Protein AF-A0A8X6M064-F1 (afdb_monomer)

Radius of gyration: 18.18 Å; Cα contacts (8 Å, |Δi|>4): 29; chains: 1; bounding box: 39×57×39 Å

pLDDT: mean 80.24, std 12.24, range [43.41, 96.12]

Sequence (101 aa):
MPSSKRPAAAIINSDVQREHQFDMTSLVIFVADNEPFLTAEPRNVYGQLNVSIAAQQGGFFFLDAPGGTGKTFIISLINHKIILHWQLLHRAILLDDAFST

Structure (mmCIF, N/CA/C/O backbone):
data_AF-A0A8X6M064-F1
#
_entry.id   AF-A0A8X6M064-F1
#
loop_
_atom_site.group_PDB
_atom_site.id
_atom_site.type_symbol
_atom_site.label_atom_id
_atom_site.label_alt_id
_atom_site.label_comp_id
_atom_site.label_asym_id
_atom_site.label_entity_id
_atom_site.label_seq_id
_atom_site.pdbx_PDB_ins_code
_atom_site.Cartn_x
_atom_site.Cartn_y
_atom_site.Cartn_z
_atom_site.occupancy
_atom_site.B_iso_or_equiv
_a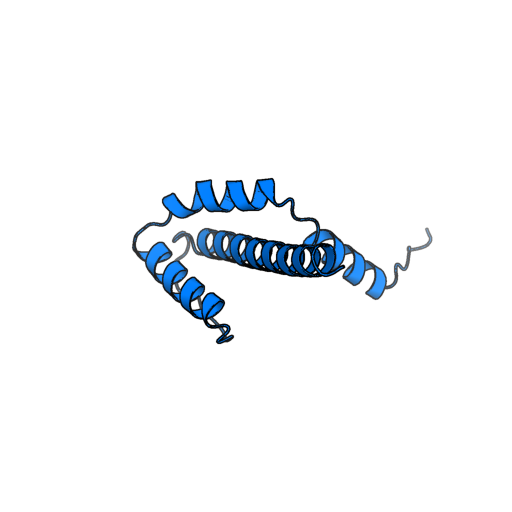tom_site.auth_seq_id
_atom_site.auth_comp_id
_atom_site.auth_asym_id
_atom_site.auth_atom_id
_atom_site.pdbx_PDB_model_num
ATOM 1 N N . MET A 1 1 ? 11.017 37.089 -24.547 1.00 44.44 1 MET A N 1
ATOM 2 C CA . MET A 1 1 ? 11.650 35.816 -24.133 1.00 44.44 1 MET A CA 1
ATOM 3 C C . MET A 1 1 ? 11.032 34.686 -24.942 1.00 44.44 1 MET A C 1
ATOM 5 O O . MET A 1 1 ? 9.812 34.704 -25.075 1.00 44.44 1 MET A O 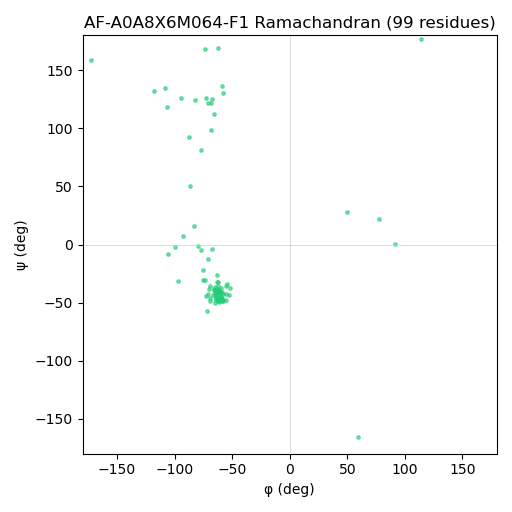1
ATOM 9 N N . PRO A 1 2 ? 11.801 33.748 -25.518 1.00 43.41 2 PRO A N 1
ATOM 10 C CA . PRO A 1 2 ? 11.201 32.609 -26.194 1.00 43.41 2 PRO A CA 1
ATOM 11 C C . PRO A 1 2 ? 10.622 31.658 -25.142 1.00 43.41 2 PRO A C 1
ATOM 13 O O . PRO A 1 2 ? 11.311 31.258 -24.205 1.00 43.41 2 PRO A O 1
ATOM 16 N N . SER A 1 3 ? 9.339 31.329 -25.278 1.00 53.47 3 SER A N 1
ATOM 17 C CA . SER A 1 3 ? 8.695 30.295 -24.470 1.00 53.47 3 SER A CA 1
ATOM 18 C C . SER A 1 3 ? 9.224 28.930 -24.911 1.00 53.47 3 SER A C 1
ATOM 20 O O . SER A 1 3 ? 9.128 28.572 -26.087 1.00 53.47 3 SER A O 1
ATOM 22 N N . SER A 1 4 ? 9.820 28.187 -23.976 1.00 54.16 4 SER A N 1
ATOM 23 C CA . SER A 1 4 ? 10.292 26.823 -24.210 1.00 54.16 4 SER A CA 1
ATOM 24 C C . SER A 1 4 ? 9.087 25.903 -24.408 1.00 54.16 4 SER A C 1
ATOM 26 O O . SER A 1 4 ? 8.444 25.477 -23.447 1.00 54.16 4 SER A O 1
ATOM 28 N N . LYS A 1 5 ? 8.757 25.606 -25.669 1.00 59.00 5 LYS A N 1
ATOM 29 C CA . LYS A 1 5 ? 7.766 24.585 -26.022 1.00 59.00 5 LYS A CA 1
ATOM 30 C C . LYS A 1 5 ? 8.403 23.205 -25.862 1.00 59.00 5 LYS A C 1
ATOM 32 O O . LYS A 1 5 ? 8.864 22.613 -26.834 1.00 59.00 5 LYS A O 1
ATOM 37 N N . ARG A 1 6 ? 8.452 22.699 -24.626 1.00 60.03 6 ARG A N 1
ATOM 38 C CA . ARG A 1 6 ? 8.745 21.280 -24.385 1.00 60.03 6 ARG A CA 1
ATOM 39 C C . ARG A 1 6 ? 7.575 20.442 -24.924 1.00 60.03 6 ARG A C 1
ATOM 41 O O . ARG A 1 6 ? 6.437 20.725 -24.550 1.00 60.03 6 ARG A O 1
ATOM 48 N N . PRO A 1 7 ? 7.809 19.453 -25.807 1.00 67.12 7 PRO A N 1
ATOM 49 C CA . PRO A 1 7 ? 6.743 18.593 -26.313 1.00 67.12 7 PRO A CA 1
ATOM 50 C C . PRO A 1 7 ? 6.050 17.878 -25.149 1.00 67.12 7 PRO A C 1
ATOM 52 O O . PRO A 1 7 ? 6.727 17.283 -24.314 1.00 67.12 7 PRO A O 1
ATOM 55 N N . ALA A 1 8 ? 4.717 17.909 -25.092 1.00 61.75 8 ALA A N 1
ATOM 56 C CA . ALA A 1 8 ? 3.945 17.307 -23.997 1.00 61.75 8 ALA A CA 1
ATOM 57 C C . ALA A 1 8 ? 4.279 15.817 -23.775 1.00 61.75 8 ALA A C 1
ATOM 59 O O . ALA A 1 8 ? 4.360 15.361 -22.640 1.00 61.75 8 ALA A O 1
ATOM 60 N N . ALA A 1 9 ? 4.582 15.081 -24.850 1.00 60.38 9 ALA A N 1
ATOM 61 C CA . ALA A 1 9 ? 5.018 13.685 -24.787 1.00 60.38 9 ALA A CA 1
ATOM 62 C C . ALA A 1 9 ?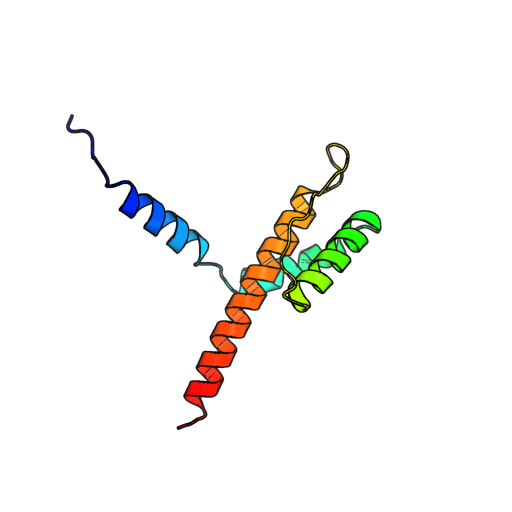 6.341 13.479 -24.019 1.00 60.38 9 ALA A C 1
ATOM 64 O O . ALA A 1 9 ? 6.511 12.461 -23.355 1.00 60.38 9 ALA A O 1
ATOM 65 N N . ALA A 1 10 ? 7.262 14.449 -24.066 1.00 59.94 10 ALA A N 1
ATOM 66 C CA . ALA A 1 10 ? 8.522 14.379 -23.327 1.00 59.94 10 ALA A CA 1
ATOM 67 C C . ALA A 1 10 ? 8.322 14.603 -21.817 1.00 59.94 10 ALA A C 1
ATOM 69 O O . ALA A 1 10 ? 9.051 14.020 -21.022 1.00 59.94 10 ALA A O 1
ATOM 70 N N . ILE A 1 11 ? 7.320 15.404 -21.426 1.00 60.28 11 ILE A N 1
ATOM 71 C CA . ILE A 1 11 ? 6.944 15.629 -20.018 1.00 60.28 11 ILE A CA 1
ATOM 72 C C . ILE A 1 11 ? 6.318 14.356 -19.434 1.00 60.28 11 ILE A C 1
ATOM 74 O O . ILE A 1 11 ? 6.769 13.868 -18.401 1.00 60.28 11 ILE A O 1
ATOM 78 N N . ILE A 1 12 ? 5.362 13.762 -20.159 1.00 61.88 12 ILE A N 1
ATOM 79 C CA . ILE A 1 12 ? 4.685 12.520 -19.753 1.00 61.88 12 ILE A CA 1
ATOM 80 C C . ILE A 1 12 ? 5.700 11.387 -19.556 1.00 61.88 12 ILE A C 1
ATOM 82 O O . ILE A 1 12 ? 5.631 10.661 -18.571 1.00 61.88 12 ILE A O 1
ATOM 86 N N . ASN A 1 13 ? 6.683 11.261 -20.452 1.00 65.19 13 ASN A N 1
ATOM 87 C CA . ASN A 1 13 ? 7.716 10.238 -20.318 1.00 65.19 13 ASN A CA 1
ATOM 88 C C . ASN A 1 13 ? 8.592 10.458 -19.073 1.00 65.19 13 ASN A C 1
ATOM 90 O O . ASN A 1 13 ? 8.875 9.499 -18.362 1.00 65.19 13 ASN A O 1
ATOM 94 N N . SER A 1 14 ? 8.976 11.703 -18.768 1.00 66.19 14 SER A N 1
ATOM 95 C CA . SER A 1 14 ? 9.815 11.993 -17.600 1.00 66.19 14 SER A CA 1
ATOM 96 C C . SER A 1 14 ? 9.106 11.791 -16.260 1.00 66.19 14 SER A C 1
ATOM 98 O O . SER A 1 14 ? 9.742 11.327 -15.316 1.00 66.19 14 SER A O 1
ATOM 100 N N . ASP A 1 15 ? 7.811 12.103 -16.175 1.00 65.94 15 ASP A N 1
ATOM 101 C CA . ASP A 1 15 ? 7.035 11.906 -14.946 1.00 65.94 15 ASP A CA 1
ATOM 102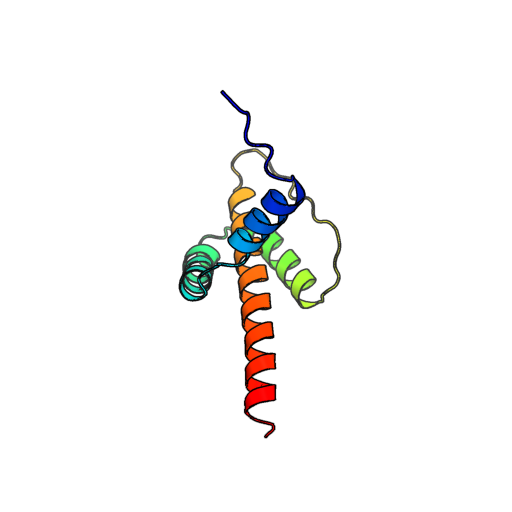 C C . ASP A 1 15 ? 6.807 10.412 -14.687 1.00 65.94 15 ASP A C 1
ATOM 104 O O . ASP A 1 15 ? 7.077 9.936 -13.586 1.00 65.94 15 ASP A O 1
ATOM 108 N N . VAL A 1 16 ? 6.472 9.646 -15.731 1.00 64.81 16 VAL A N 1
ATOM 109 C CA . VAL A 1 16 ? 6.364 8.179 -15.657 1.00 64.81 16 VAL A CA 1
ATOM 110 C C . VAL A 1 16 ? 7.705 7.545 -15.271 1.00 64.81 16 VAL A C 1
ATOM 112 O O . VAL A 1 16 ? 7.765 6.700 -14.387 1.00 64.81 16 VAL A O 1
ATOM 115 N N . GLN A 1 17 ? 8.816 7.979 -15.872 1.00 64.25 17 GLN A N 1
ATOM 116 C CA . GLN A 1 17 ? 10.154 7.479 -15.525 1.00 64.25 17 GLN A CA 1
ATOM 117 C C . GLN A 1 17 ? 10.537 7.794 -14.071 1.00 64.25 17 GLN A C 1
ATOM 119 O O . GLN A 1 17 ? 11.137 6.955 -13.396 1.00 64.25 17 GLN A O 1
ATOM 124 N N . ARG A 1 18 ? 10.171 8.977 -13.561 1.00 67.38 18 ARG A N 1
ATOM 125 C CA . ARG A 1 18 ? 10.377 9.343 -12.152 1.00 67.38 18 ARG A CA 1
ATOM 126 C C . ARG A 1 18 ? 9.536 8.468 -11.219 1.00 67.38 18 ARG A C 1
ATOM 128 O O . ARG A 1 18 ? 10.047 8.046 -10.186 1.00 67.38 18 ARG A O 1
ATOM 135 N N . GLU A 1 19 ? 8.303 8.149 -11.600 1.00 62.31 19 GLU A N 1
ATOM 136 C CA . GLU A 1 19 ? 7.436 7.202 -10.887 1.00 62.31 19 GLU A CA 1
ATOM 137 C C . GLU A 1 19 ? 7.934 5.747 -10.949 1.00 62.31 19 GLU A C 1
ATOM 139 O O . GLU A 1 19 ? 7.352 4.882 -10.315 1.00 62.31 19 GLU A O 1
ATOM 144 N N . HIS A 1 20 ? 9.017 5.425 -11.660 1.00 62.22 20 HIS A N 1
ATOM 145 C CA . HIS A 1 20 ? 9.598 4.076 -11.646 1.00 62.22 20 HIS A CA 1
ATOM 146 C C . HIS A 1 20 ? 10.902 3.970 -10.844 1.00 62.22 20 HIS A C 1
ATOM 148 O O . HIS A 1 20 ? 11.369 2.860 -10.582 1.00 62.22 20 HIS A O 1
ATOM 154 N N . GLN A 1 21 ? 11.475 5.090 -10.390 1.00 68.88 21 GLN A N 1
ATOM 155 C CA . GLN A 1 21 ? 12.700 5.114 -9.579 1.00 68.88 21 GLN A CA 1
ATOM 156 C C . GLN A 1 21 ? 12.414 4.962 -8.080 1.00 68.88 21 GLN A C 1
ATOM 158 O O . GLN A 1 21 ? 12.890 5.740 -7.254 1.00 68.88 21 GLN A O 1
ATOM 163 N N . PHE A 1 22 ? 11.632 3.952 -7.708 1.00 74.94 22 PHE A N 1
ATOM 164 C CA . PHE A 1 22 ? 11.431 3.639 -6.299 1.00 74.94 22 PHE A CA 1
ATOM 165 C C . PHE A 1 22 ? 12.588 2.792 -5.767 1.00 74.94 22 PHE A C 1
ATOM 167 O O . PHE A 1 22 ? 12.884 1.720 -6.300 1.00 74.94 22 PHE A O 1
ATOM 174 N N . ASP A 1 23 ? 13.231 3.269 -4.700 1.00 86.12 23 ASP A N 1
ATOM 175 C CA . ASP A 1 23 ? 14.217 2.488 -3.960 1.00 86.12 23 ASP A CA 1
ATOM 176 C C . ASP A 1 23 ? 13.529 1.330 -3.226 1.00 86.12 23 ASP A C 1
ATOM 178 O O . ASP A 1 23 ? 12.647 1.533 -2.391 1.00 86.12 23 ASP A O 1
ATOM 182 N N . MET A 1 24 ? 13.960 0.106 -3.526 1.00 87.00 24 MET A N 1
ATOM 183 C CA . M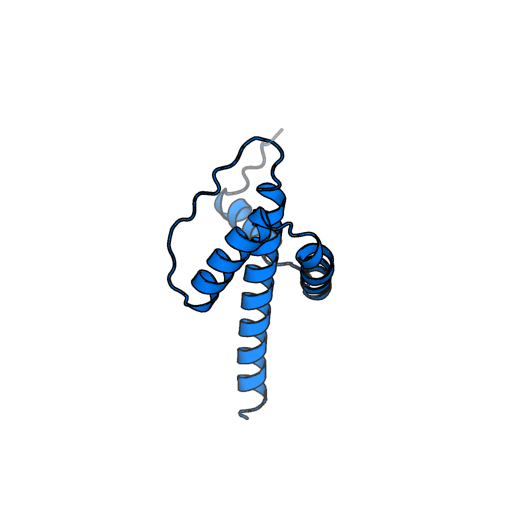ET A 1 24 ? 13.375 -1.113 -2.968 1.00 87.00 24 MET A CA 1
ATOM 184 C C . MET A 1 24 ? 13.525 -1.166 -1.447 1.00 87.00 24 MET A C 1
ATOM 186 O O . MET A 1 24 ? 12.589 -1.552 -0.751 1.00 87.00 24 MET A O 1
ATOM 190 N N . THR A 1 25 ? 14.669 -0.719 -0.922 1.00 90.25 25 THR A N 1
ATOM 191 C CA . THR A 1 25 ? 14.919 -0.710 0.526 1.00 90.25 25 THR A CA 1
ATOM 192 C C . THR A 1 25 ? 13.912 0.196 1.227 1.00 90.25 25 THR A C 1
ATOM 194 O O . THR A 1 25 ? 13.270 -0.214 2.191 1.00 90.25 25 THR A O 1
ATOM 197 N N . SER A 1 26 ? 13.700 1.391 0.681 1.00 90.50 26 SER A N 1
ATOM 198 C CA . SER A 1 26 ? 12.703 2.346 1.161 1.00 90.50 26 SER A CA 1
ATOM 199 C C . SER A 1 26 ? 11.275 1.805 1.058 1.00 90.50 26 SER A C 1
ATOM 201 O O . SER A 1 26 ? 10.499 1.993 1.990 1.00 90.50 26 SER A O 1
ATOM 203 N N . LEU A 1 27 ? 10.922 1.091 -0.019 1.00 90.25 27 LEU A N 1
ATOM 204 C CA . LEU A 1 27 ? 9.609 0.442 -0.147 1.00 90.25 27 LEU A CA 1
ATOM 205 C C . LEU A 1 27 ? 9.394 -0.634 0.926 1.00 90.25 27 LEU A C 1
ATOM 207 O O . LEU A 1 27 ? 8.339 -0.661 1.561 1.00 90.25 27 LEU A O 1
ATOM 211 N N . VAL A 1 28 ? 10.382 -1.511 1.134 1.00 92.62 28 VAL A N 1
ATOM 212 C CA . VAL A 1 28 ? 10.313 -2.583 2.139 1.00 92.62 28 VAL A CA 1
ATOM 213 C C . VAL A 1 28 ? 10.194 -1.9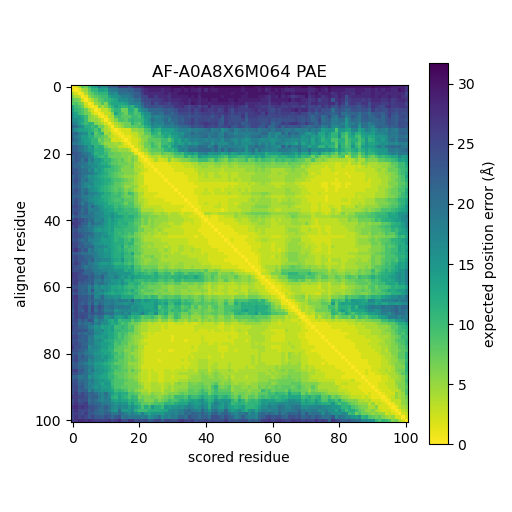97 3.541 1.00 92.62 28 VAL A C 1
ATOM 215 O O . VAL A 1 28 ? 9.301 -2.405 4.281 1.00 92.62 28 VAL A O 1
ATOM 218 N N . ILE A 1 29 ? 11.043 -1.022 3.882 1.00 94.56 29 ILE A N 1
ATOM 219 C CA . ILE A 1 29 ? 11.006 -0.338 5.181 1.00 94.56 29 ILE A CA 1
ATOM 220 C C . ILE A 1 29 ? 9.654 0.344 5.373 1.00 94.56 29 ILE A C 1
ATOM 222 O O . ILE A 1 29 ? 9.005 0.137 6.392 1.00 94.56 29 ILE A O 1
ATOM 226 N N . PHE A 1 30 ? 9.173 1.086 4.372 1.00 94.00 30 PHE A N 1
ATOM 227 C CA . PHE A 1 30 ? 7.890 1.771 4.468 1.00 94.00 30 PHE A CA 1
ATOM 228 C C . PHE A 1 30 ? 6.742 0.796 4.744 1.00 94.00 30 PHE A C 1
ATOM 230 O O . PHE A 1 30 ? 5.948 1.036 5.650 1.00 94.00 30 PHE A O 1
ATOM 237 N N . VAL A 1 31 ? 6.641 -0.307 3.995 1.00 92.81 31 VAL A N 1
ATOM 238 C CA . VAL A 1 31 ? 5.572 -1.293 4.218 1.00 92.81 31 VAL A CA 1
ATOM 239 C C . VAL A 1 31 ? 5.709 -1.936 5.600 1.00 92.81 31 VAL A C 1
ATOM 241 O O . VAL A 1 31 ? 4.718 -1.995 6.325 1.00 92.81 31 VAL A O 1
ATOM 244 N N . ALA A 1 32 ? 6.915 -2.360 5.988 1.00 94.56 32 ALA A N 1
ATOM 245 C CA . ALA A 1 32 ? 7.164 -3.019 7.270 1.00 94.56 32 ALA A CA 1
ATOM 246 C C . ALA A 1 32 ? 6.850 -2.118 8.476 1.00 94.56 32 ALA A C 1
ATOM 248 O O . ALA A 1 32 ? 6.237 -2.581 9.438 1.00 94.56 32 ALA A O 1
ATOM 249 N N . ASP A 1 33 ? 7.210 -0.836 8.402 1.00 96.12 33 ASP A N 1
ATOM 250 C CA . ASP A 1 33 ? 6.988 0.125 9.483 1.00 96.12 33 ASP A CA 1
ATOM 251 C C . ASP A 1 33 ? 5.522 0.559 9.575 1.00 96.12 33 ASP A C 1
ATOM 253 O O . ASP A 1 33 ? 5.034 0.863 10.662 1.00 96.12 33 ASP A O 1
ATOM 257 N N . ASN A 1 34 ? 4.800 0.589 8.449 1.00 93.75 34 ASN A N 1
ATOM 258 C CA . ASN A 1 34 ? 3.449 1.147 8.401 1.00 93.75 34 ASN A CA 1
ATOM 259 C C . ASN A 1 34 ? 2.336 0.095 8.519 1.00 93.75 34 ASN A C 1
ATOM 261 O O . ASN A 1 34 ? 1.291 0.373 9.107 1.00 93.75 34 ASN A O 1
ATOM 265 N N . GLU A 1 35 ? 2.532 -1.133 8.038 1.00 92.69 35 GLU A N 1
ATOM 266 C CA . GLU A 1 35 ? 1.518 -2.195 8.131 1.00 92.69 35 GLU A CA 1
ATOM 267 C C . GLU A 1 35 ? 1.036 -2.480 9.580 1.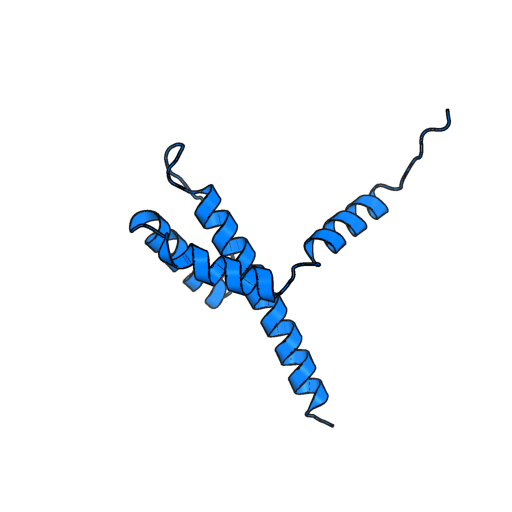00 92.69 35 GLU A C 1
ATOM 269 O O . GLU A 1 35 ? -0.169 -2.691 9.773 1.00 92.69 35 GLU A O 1
ATOM 274 N N . PRO A 1 36 ? 1.884 -2.397 10.630 1.00 94.12 36 PRO A N 1
ATOM 275 C CA . PRO A 1 36 ? 1.447 -2.528 12.022 1.00 94.12 36 PRO A CA 1
ATOM 276 C C . PRO A 1 36 ? 0.474 -1.441 12.506 1.00 94.12 36 PRO A C 1
ATOM 278 O O . PRO A 1 36 ? -0.329 -1.722 13.397 1.00 94.12 36 PRO A O 1
ATOM 281 N N . PHE A 1 37 ? 0.495 -0.234 11.925 1.00 91.81 37 PHE A N 1
ATOM 282 C CA . PHE A 1 37 ? -0.378 0.881 12.329 1.00 91.81 37 PHE A CA 1
ATOM 283 C C . PHE A 1 37 ? -1.804 0.789 11.760 1.00 91.81 37 PHE A C 1
ATOM 285 O O . PHE A 1 37 ? -2.651 1.630 12.071 1.00 91.81 37 PHE A O 1
ATOM 292 N N . LEU A 1 38 ? -2.111 -0.236 10.957 1.00 89.31 38 LEU A N 1
ATOM 293 C CA . LEU A 1 38 ? -3.475 -0.501 10.505 1.00 89.31 38 LEU A CA 1
ATOM 294 C C . LEU A 1 38 ? -4.380 -0.885 11.686 1.00 89.31 38 LEU A C 1
ATOM 296 O O . LEU A 1 38 ? -4.268 -1.976 12.259 1.00 89.31 38 LEU A O 1
ATOM 300 N N . THR A 1 39 ? -5.331 -0.005 11.997 1.00 88.31 39 THR A N 1
ATOM 301 C CA . THR A 1 39 ? -6.428 -0.268 12.938 1.00 88.31 39 THR A CA 1
ATOM 302 C C . THR A 1 39 ? -7.470 -1.209 12.319 1.00 88.31 39 THR A C 1
ATOM 304 O O . THR A 1 39 ? -7.424 -1.495 11.125 1.00 88.31 39 THR A O 1
ATOM 307 N N . ALA A 1 40 ? -8.409 -1.731 13.118 1.00 86.31 40 ALA A N 1
ATOM 308 C CA . ALA A 1 40 ? -9.301 -2.826 12.708 1.00 86.31 40 ALA A CA 1
ATOM 309 C C . ALA A 1 40 ? -10.059 -2.585 11.382 1.00 86.31 40 ALA A C 1
ATOM 311 O O . ALA A 1 40 ? -10.124 -3.484 10.545 1.00 86.31 40 ALA A O 1
ATOM 312 N N . GLU A 1 41 ? -10.593 -1.380 11.169 1.00 83.81 41 GLU A N 1
ATOM 313 C CA . GLU A 1 41 ? -11.341 -1.026 9.955 1.00 83.81 41 GLU A CA 1
ATOM 314 C C . GLU A 1 41 ? -10.420 -0.884 8.717 1.00 83.81 41 GLU A C 1
ATOM 316 O O . GLU A 1 41 ? -10.586 -1.665 7.774 1.00 83.81 41 GLU A O 1
ATOM 321 N N . PRO A 1 42 ? -9.387 -0.012 8.710 1.00 83.94 42 PRO A N 1
ATOM 322 C CA . PRO A 1 42 ? -8.371 0.035 7.655 1.00 83.94 42 PRO A 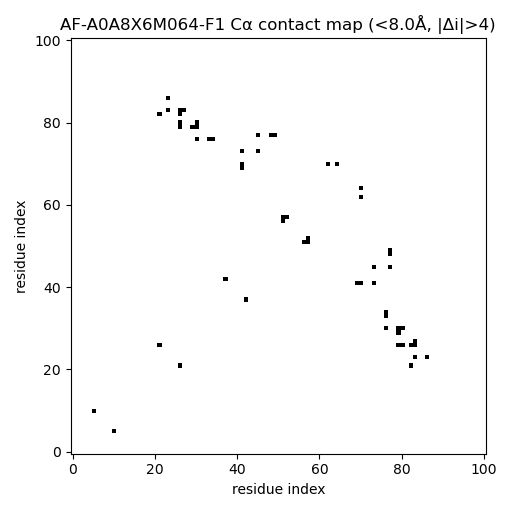CA 1
ATOM 323 C C . PRO A 1 42 ? -7.713 -1.310 7.345 1.00 83.94 42 PRO A C 1
ATOM 325 O O . PRO A 1 42 ? -7.444 -1.608 6.183 1.00 83.94 42 PRO A O 1
ATOM 328 N N . ARG A 1 43 ? -7.472 -2.143 8.365 1.00 89.06 43 ARG A N 1
ATOM 329 C CA . ARG A 1 43 ? -6.872 -3.474 8.211 1.00 89.06 43 ARG A CA 1
ATOM 330 C C . ARG A 1 43 ? -7.767 -4.421 7.422 1.00 89.06 43 ARG A C 1
ATOM 332 O O . ARG A 1 43 ? -7.259 -5.184 6.606 1.00 89.06 43 ARG A O 1
ATOM 339 N N . ASN A 1 44 ? -9.080 -4.361 7.643 1.00 87.31 44 ASN A N 1
ATOM 340 C CA . ASN A 1 44 ? -10.044 -5.165 6.897 1.00 87.31 44 ASN A CA 1
ATOM 341 C C . ASN A 1 44 ? -10.060 -4.756 5.414 1.00 87.31 44 ASN A C 1
ATOM 343 O O . ASN A 1 44 ? -9.861 -5.600 4.540 1.00 87.31 44 ASN A O 1
ATOM 347 N N . VAL A 1 45 ? -10.184 -3.453 5.137 1.00 87.75 45 VAL A N 1
ATOM 348 C CA . VAL A 1 45 ? -10.162 -2.908 3.766 1.00 87.75 45 VAL A CA 1
ATOM 349 C C . VAL A 1 45 ? -8.862 -3.281 3.049 1.00 87.75 45 VAL A C 1
ATOM 351 O O . VAL A 1 45 ? -8.881 -3.799 1.933 1.00 87.75 45 VAL A O 1
ATOM 354 N N . TYR A 1 46 ? -7.727 -3.084 3.717 1.00 89.25 46 TYR A N 1
ATOM 355 C CA . TYR A 1 46 ? -6.414 -3.440 3.195 1.00 89.25 46 TYR A CA 1
ATOM 356 C C . TYR A 1 46 ? -6.267 -4.945 2.910 1.00 89.25 46 TYR A C 1
ATOM 358 O O . TYR A 1 46 ? -5.715 -5.330 1.880 1.00 89.25 46 TYR A O 1
ATOM 366 N N . GLY A 1 47 ? -6.791 -5.804 3.789 1.00 88.69 47 GLY A N 1
ATOM 367 C CA . GLY A 1 47 ? -6.784 -7.255 3.603 1.00 88.69 47 GLY A CA 1
ATOM 368 C C . GLY A 1 47 ? -7.557 -7.697 2.358 1.00 88.69 47 GLY A C 1
ATOM 369 O O . GLY A 1 47 ? -7.033 -8.476 1.564 1.00 88.69 47 GLY A O 1
ATOM 370 N N . GLN A 1 48 ? -8.762 -7.159 2.145 1.00 87.38 48 GLN A N 1
ATOM 371 C CA . GLN A 1 48 ? -9.571 -7.458 0.955 1.00 87.38 48 GLN A CA 1
ATOM 372 C C . GLN A 1 48 ? -8.860 -7.041 -0.340 1.00 87.38 48 GLN A C 1
ATOM 374 O O . GLN A 1 48 ? -8.844 -7.794 -1.315 1.00 87.38 48 GLN A O 1
ATOM 379 N N . LEU A 1 49 ? -8.212 -5.874 -0.325 1.00 87.94 49 LEU A N 1
ATOM 380 C CA . LEU A 1 49 ? -7.436 -5.372 -1.458 1.00 87.94 49 LEU A CA 1
ATOM 381 C C . LEU A 1 49 ? -6.240 -6.279 -1.761 1.00 87.94 49 LEU A C 1
ATOM 383 O O . LEU A 1 49 ? -6.041 -6.654 -2.914 1.00 87.94 49 LEU A O 1
ATOM 387 N N . ASN A 1 50 ? -5.498 -6.715 -0.739 1.00 87.38 50 ASN A N 1
ATOM 388 C CA . ASN A 1 50 ? -4.387 -7.652 -0.925 1.00 87.38 50 ASN A CA 1
ATOM 389 C C . ASN A 1 50 ? -4.837 -8.989 -1.522 1.00 87.38 50 ASN A C 1
ATOM 391 O O . ASN A 1 50 ? -4.148 -9.516 -2.394 1.00 87.38 50 ASN A O 1
ATOM 395 N N . VAL A 1 51 ? -5.983 -9.528 -1.091 1.00 88.56 51 VAL A N 1
ATOM 396 C CA . VAL A 1 51 ? -6.539 -10.761 -1.673 1.00 88.56 51 VAL A CA 1
ATOM 397 C C . VAL A 1 51 ? -6.867 -10.555 -3.152 1.00 88.56 51 VAL A C 1
ATOM 399 O O . VAL A 1 51 ? -6.476 -11.377 -3.977 1.00 88.56 51 VAL A O 1
ATOM 402 N N . SER A 1 52 ? -7.513 -9.442 -3.509 1.00 86.88 52 SER A N 1
ATOM 403 C CA . SER A 1 52 ? -7.844 -9.152 -4.908 1.00 86.88 52 SER A CA 1
ATOM 404 C C . SER A 1 52 ? -6.610 -8.924 -5.786 1.00 86.88 52 SER A C 1
ATOM 406 O O . SER A 1 52 ? -6.607 -9.346 -6.943 1.00 86.88 52 SER A O 1
ATOM 408 N N . ILE A 1 53 ? -5.577 -8.258 -5.255 1.00 83.44 53 ILE A N 1
ATOM 409 C CA . ILE A 1 53 ? -4.296 -8.043 -5.944 1.00 83.44 53 ILE A CA 1
ATOM 410 C C . ILE A 1 53 ? -3.609 -9.390 -6.180 1.00 83.44 53 ILE A C 1
ATOM 412 O O . ILE A 1 53 ? -3.206 -9.679 -7.305 1.00 83.44 53 ILE A O 1
ATOM 416 N N . ALA A 1 54 ? -3.529 -10.237 -5.149 1.00 84.06 54 ALA A N 1
ATOM 417 C CA . ALA A 1 54 ? -2.928 -11.565 -5.248 1.00 84.06 54 ALA A CA 1
ATOM 418 C C . ALA A 1 54 ? -3.682 -12.477 -6.231 1.00 84.06 54 ALA A C 1
ATOM 420 O O . ALA A 1 54 ? -3.059 -13.250 -6.953 1.00 84.06 54 ALA A O 1
ATOM 421 N N . ALA A 1 55 ? -5.009 -12.355 -6.297 1.00 87.62 55 ALA A N 1
ATOM 422 C CA . ALA A 1 55 ? -5.847 -13.084 -7.246 1.00 87.62 55 ALA A CA 1
ATOM 423 C C . ALA A 1 55 ? -5.810 -12.512 -8.677 1.00 87.62 55 ALA A C 1
ATOM 425 O O . ALA A 1 55 ? -6.454 -13.077 -9.558 1.00 87.62 55 ALA A O 1
ATOM 426 N N . GLN A 1 56 ? -5.118 -11.386 -8.909 1.00 82.25 56 GLN A N 1
ATOM 427 C CA . GLN A 1 56 ? -5.090 -10.654 -10.185 1.00 82.25 56 GLN A CA 1
ATOM 428 C C . GLN A 1 56 ? -6.489 -10.376 -10.763 1.00 82.25 56 GLN A C 1
ATOM 430 O O . GLN A 1 56 ? -6.670 -10.248 -11.972 1.00 82.25 56 GLN A O 1
ATOM 435 N N . GLN A 1 57 ? -7.496 -10.263 -9.894 1.00 82.44 57 GLN A N 1
ATOM 436 C CA . GLN A 1 57 ? -8.899 -10.167 -10.304 1.00 82.44 57 GLN A CA 1
ATOM 437 C C . GLN A 1 57 ? -9.249 -8.823 -10.959 1.00 82.44 57 GLN A C 1
ATOM 439 O O . GLN A 1 57 ? -10.298 -8.703 -11.590 1.00 82.44 57 GLN A O 1
ATOM 444 N N . GLY A 1 58 ? -8.363 -7.826 -10.849 1.00 74.75 58 GLY A N 1
ATOM 445 C CA . GLY A 1 58 ? -8.625 -6.463 -11.305 1.00 74.75 58 GLY A CA 1
ATOM 446 C C . GLY A 1 58 ? -9.837 -5.842 -10.599 1.00 74.75 58 GLY A C 1
ATOM 447 O O . GLY A 1 58 ? -10.305 -6.343 -9.580 1.00 74.75 58 GLY A O 1
ATOM 448 N N . GLY A 1 59 ? -10.350 -4.735 -11.142 1.00 82.00 59 GLY A N 1
ATOM 449 C CA . GLY A 1 59 ? -11.577 -4.088 -10.665 1.00 82.00 59 GLY A CA 1
ATOM 450 C C . GLY A 1 59 ? -11.376 -2.699 -10.061 1.00 82.00 59 GLY A C 1
ATOM 451 O O . GLY A 1 59 ? -10.262 -2.188 -9.958 1.00 82.00 59 GLY A O 1
ATOM 452 N N . PHE A 1 60 ? -12.495 -2.075 -9.689 1.00 82.94 60 PHE A N 1
ATOM 453 C CA . PHE A 1 60 ? -12.529 -0.758 -9.058 1.00 82.94 60 PHE A CA 1
ATOM 454 C C . PHE A 1 60 ? -12.917 -0.887 -7.589 1.00 82.94 60 PHE A C 1
ATOM 456 O O . PHE A 1 60 ? -13.891 -1.560 -7.255 1.00 82.94 60 PHE A O 1
ATOM 463 N N . PHE A 1 61 ? -12.182 -0.188 -6.728 1.00 82.00 61 PHE A N 1
ATOM 464 C CA . PHE A 1 61 ? -12.444 -0.132 -5.295 1.00 82.00 61 PHE A CA 1
ATOM 465 C C . PHE A 1 61 ? -12.752 1.300 -4.884 1.00 82.00 61 PHE A C 1
ATOM 467 O O . PHE A 1 61 ? -12.018 2.228 -5.225 1.00 82.00 61 PHE A O 1
ATOM 474 N N . PHE A 1 62 ? -13.825 1.474 -4.118 1.00 83.56 62 PHE A N 1
ATOM 475 C CA . PHE A 1 62 ? -14.204 2.761 -3.549 1.00 83.56 62 PHE A CA 1
ATOM 476 C C . PHE A 1 62 ? -13.902 2.743 -2.053 1.00 83.56 62 PHE A C 1
ATOM 478 O O . PHE A 1 62 ? -14.462 1.936 -1.315 1.00 83.56 62 PHE A O 1
ATOM 485 N N . LEU A 1 63 ? -13.015 3.630 -1.598 1.00 84.38 63 LEU A N 1
ATOM 486 C CA . LEU A 1 63 ? -12.799 3.855 -0.169 1.00 84.38 63 LEU A CA 1
ATOM 487 C C . LEU A 1 63 ? -13.778 4.917 0.341 1.00 84.38 63 LEU A C 1
ATOM 489 O O . LEU A 1 63 ? -13.484 6.119 0.315 1.00 84.38 63 LEU A O 1
ATOM 493 N N . ASP A 1 64 ? -14.933 4.478 0.836 1.00 81.56 64 ASP A N 1
ATOM 494 C CA . ASP A 1 64 ? -15.885 5.358 1.509 1.00 81.56 64 ASP A CA 1
ATOM 495 C C . ASP A 1 64 ? -15.685 5.343 3.030 1.00 81.56 64 ASP A C 1
ATOM 497 O O . ASP A 1 64 ? -15.622 4.289 3.649 1.00 81.56 64 ASP A O 1
ATOM 501 N N . ALA A 1 65 ? -15.517 6.534 3.600 1.00 77.06 65 ALA A N 1
ATOM 502 C CA . ALA A 1 65 ? -15.318 6.789 5.027 1.00 77.06 65 ALA A CA 1
ATOM 503 C C . ALA A 1 65 ? -15.343 8.320 5.289 1.00 77.06 65 ALA A C 1
ATOM 505 O O . ALA A 1 65 ? -15.108 9.114 4.373 1.00 77.06 65 ALA A O 1
ATOM 506 N N . PRO A 1 66 ? -15.605 8.794 6.513 1.00 76.19 66 PRO A N 1
ATOM 507 C CA . PRO A 1 66 ? -15.553 10.225 6.833 1.00 76.19 66 PRO A CA 1
ATOM 508 C C . PRO A 1 66 ? -14.153 10.840 6.642 1.00 76.19 66 PRO A C 1
ATOM 510 O O . PRO A 1 66 ? -13.162 10.135 6.471 1.00 76.19 66 PRO A O 1
ATOM 513 N N . GLY A 1 67 ? -14.028 12.168 6.687 1.00 78.75 67 GLY A N 1
ATOM 514 C CA . GLY A 1 67 ? -12.704 12.803 6.727 1.00 78.75 67 GLY A CA 1
ATOM 515 C C . GLY A 1 67 ? -11.903 12.344 7.956 1.00 78.75 67 GLY A C 1
ATOM 516 O O . GLY A 1 67 ? -12.448 12.278 9.052 1.00 78.75 67 GLY A O 1
ATOM 517 N N . GLY A 1 68 ? -10.614 12.030 7.785 1.00 76.94 68 GLY A N 1
ATOM 518 C CA . GLY A 1 68 ? -9.711 11.689 8.898 1.00 76.94 68 GLY A CA 1
ATOM 519 C C . GLY A 1 68 ? -9.603 10.203 9.280 1.00 76.94 68 GLY A C 1
ATOM 520 O O . GLY A 1 68 ? -8.807 9.874 10.149 1.00 76.94 68 GLY A O 1
ATOM 521 N N . THR A 1 69 ? -10.303 9.282 8.613 1.00 77.69 69 THR A N 1
ATOM 522 C CA . THR A 1 69 ? -10.258 7.819 8.886 1.00 77.69 69 THR A CA 1
ATOM 523 C C . THR A 1 69 ? -9.092 7.070 8.228 1.00 77.69 69 THR A C 1
ATOM 525 O O . THR A 1 69 ? -9.095 5.847 8.134 1.00 77.69 69 THR A O 1
ATOM 528 N N . GLY A 1 70 ? -8.061 7.777 7.757 1.00 79.62 70 GLY A N 1
ATOM 529 C CA . GLY A 1 70 ? -6.852 7.121 7.246 1.00 79.62 70 GLY A CA 1
ATOM 530 C C . GLY A 1 70 ? -6.975 6.524 5.838 1.00 79.62 70 GLY A C 1
ATOM 531 O O . GLY A 1 70 ? -6.170 5.678 5.464 1.00 79.62 70 GLY A O 1
ATOM 532 N N . LYS A 1 71 ? -7.913 6.981 4.999 1.00 85.06 71 LYS A N 1
ATOM 533 C CA . LYS A 1 71 ? -7.987 6.530 3.591 1.00 85.06 71 LYS A CA 1
ATOM 534 C C . LYS A 1 71 ? -6.680 6.744 2.829 1.00 85.06 71 LYS A C 1
ATOM 536 O O . LYS A 1 71 ? -6.224 5.859 2.114 1.00 85.06 71 LYS A O 1
ATOM 541 N N . THR A 1 72 ? -6.055 7.906 3.024 1.00 89.88 72 THR A N 1
ATOM 542 C CA . THR A 1 72 ? -4.748 8.236 2.439 1.00 89.88 72 THR A CA 1
ATOM 543 C C . THR A 1 72 ? -3.678 7.247 2.885 1.00 89.88 72 THR A C 1
ATOM 545 O O . THR A 1 72 ? -2.839 6.853 2.087 1.00 89.88 72 THR A O 1
ATOM 548 N N . PHE A 1 73 ? -3.737 6.802 4.141 1.00 88.81 73 PHE A N 1
ATOM 549 C CA . PHE A 1 73 ? -2.803 5.822 4.677 1.00 88.81 73 PHE A CA 1
ATOM 550 C C . PHE A 1 73 ? -2.929 4.472 3.959 1.00 88.81 73 PHE A C 1
ATOM 552 O O . PHE A 1 73 ? -1.925 3.920 3.516 1.00 88.81 73 PHE A O 1
ATOM 559 N N . ILE A 1 74 ? -4.160 3.990 3.751 1.00 89.75 74 ILE A N 1
ATOM 560 C CA . ILE A 1 74 ? -4.426 2.744 3.012 1.00 89.75 74 ILE A CA 1
ATOM 561 C C . ILE A 1 74 ? -3.943 2.854 1.558 1.00 89.75 74 ILE A C 1
ATOM 563 O O . ILE A 1 74 ? -3.260 1.952 1.077 1.00 89.75 74 ILE A O 1
ATOM 567 N N . ILE A 1 75 ? -4.251 3.963 0.874 1.00 90.19 75 ILE A N 1
ATOM 568 C CA . ILE A 1 75 ? -3.820 4.201 -0.515 1.00 90.19 75 ILE A CA 1
ATOM 569 C C . ILE A 1 75 ? -2.290 4.173 -0.615 1.00 90.19 75 ILE A C 1
ATOM 571 O O . ILE A 1 75 ? -1.744 3.483 -1.476 1.00 90.19 75 ILE A O 1
ATOM 575 N N . SER A 1 76 ? -1.592 4.861 0.293 1.00 91.12 76 SER A N 1
ATOM 576 C CA . SER A 1 76 ? -0.129 4.845 0.338 1.00 91.12 76 SER A CA 1
ATOM 577 C C . SER A 1 76 ? 0.413 3.430 0.536 1.00 91.12 76 SER A C 1
ATOM 579 O O . SER A 1 76 ? 1.282 3.006 -0.224 1.00 91.12 76 SER A O 1
ATOM 581 N N . LEU A 1 77 ? -0.117 2.675 1.502 1.00 92.19 77 LEU A N 1
ATOM 582 C CA . LEU A 1 77 ? 0.355 1.322 1.808 1.00 92.19 77 LEU A CA 1
ATOM 583 C C . LEU A 1 77 ? 0.168 0.358 0.621 1.00 92.19 77 LEU A C 1
ATOM 585 O O . LEU A 1 77 ? 1.043 -0.461 0.338 1.00 92.19 77 LEU A O 1
ATOM 589 N N . ILE A 1 78 ? -0.950 0.480 -0.100 1.00 90.81 78 ILE A N 1
ATOM 590 C CA . ILE A 1 78 ? -1.249 -0.336 -1.285 1.00 90.81 78 ILE A CA 1
ATOM 591 C C . ILE A 1 78 ? -0.338 0.023 -2.449 1.00 90.81 78 ILE A C 1
ATOM 593 O O . ILE A 1 78 ? 0.231 -0.880 -3.058 1.00 90.81 78 ILE A O 1
ATOM 597 N N . ASN A 1 79 ? -0.149 1.315 -2.729 1.00 89.62 79 ASN A N 1
ATOM 598 C CA . ASN A 1 79 ? 0.751 1.752 -3.795 1.00 89.62 79 ASN A CA 1
ATOM 599 C C . ASN A 1 79 ? 2.159 1.179 -3.587 1.00 89.62 79 ASN A C 1
ATOM 601 O O . ASN A 1 79 ? 2.711 0.562 -4.496 1.00 89.62 79 ASN A O 1
ATOM 605 N N . HIS A 1 80 ? 2.700 1.293 -2.369 1.00 92.00 80 HIS A N 1
ATOM 606 C CA . HIS A 1 80 ? 4.029 0.768 -2.050 1.00 92.00 80 HIS A CA 1
ATOM 607 C C . HIS A 1 80 ? 4.092 -0.760 -2.189 1.00 92.00 80 HIS A C 1
ATOM 609 O O . HIS A 1 80 ? 5.058 -1.270 -2.756 1.00 92.00 80 HIS A O 1
ATOM 615 N N . LYS A 1 81 ? 3.058 -1.502 -1.753 1.00 89.69 81 LYS A N 1
ATOM 616 C CA . LYS A 1 81 ? 3.010 -2.964 -1.941 1.00 89.69 81 LYS A CA 1
ATOM 617 C C . LYS A 1 81 ? 2.935 -3.379 -3.407 1.00 89.69 81 LYS A C 1
ATOM 619 O O . LYS A 1 81 ? 3.626 -4.319 -3.786 1.00 89.69 81 LYS A O 1
ATOM 624 N N . ILE A 1 82 ? 2.126 -2.701 -4.221 1.00 88.81 82 ILE A N 1
ATOM 625 C CA . ILE A 1 82 ? 2.011 -2.999 -5.654 1.00 88.81 82 ILE A CA 1
ATOM 626 C C . ILE A 1 82 ? 3.363 -2.784 -6.333 1.00 88.81 82 ILE A C 1
ATOM 628 O O . ILE A 1 82 ? 3.846 -3.678 -7.023 1.00 88.81 82 ILE A O 1
ATOM 632 N N . ILE A 1 83 ? 4.007 -1.640 -6.090 1.00 90.00 83 ILE A N 1
ATOM 633 C CA . ILE A 1 83 ? 5.325 -1.340 -6.662 1.00 90.00 83 ILE A CA 1
ATOM 634 C C . ILE A 1 83 ? 6.355 -2.382 -6.214 1.00 90.00 83 ILE A C 1
ATOM 636 O O . ILE A 1 83 ? 7.078 -2.923 -7.050 1.00 90.00 83 ILE A O 1
ATOM 640 N N . LEU A 1 84 ? 6.399 -2.700 -4.916 1.00 89.62 84 LEU A N 1
ATOM 641 C CA . LEU A 1 84 ? 7.320 -3.698 -4.374 1.00 89.62 84 LEU A CA 1
ATOM 642 C C . LEU A 1 84 ? 7.099 -5.072 -5.021 1.00 89.62 84 LEU A C 1
ATOM 644 O O . LEU A 1 84 ? 8.059 -5.715 -5.437 1.00 89.62 84 LEU A O 1
ATOM 648 N N . HIS A 1 85 ? 5.844 -5.501 -5.157 1.00 88.69 85 HIS A N 1
ATOM 649 C CA . HIS A 1 85 ? 5.493 -6.761 -5.807 1.00 88.69 85 HIS A CA 1
ATOM 650 C C . HIS A 1 85 ? 5.975 -6.801 -7.264 1.00 88.69 85 HIS A C 1
ATOM 652 O O . HIS A 1 85 ? 6.641 -7.758 -7.659 1.00 88.69 85 HIS A O 1
ATOM 658 N N . TRP A 1 86 ? 5.719 -5.746 -8.045 1.00 87.12 86 TRP A N 1
ATOM 659 C CA . TRP A 1 86 ? 6.196 -5.646 -9.429 1.00 87.12 86 TRP A CA 1
ATOM 660 C C . TRP A 1 86 ? 7.725 -5.673 -9.530 1.00 87.12 86 TRP A C 1
ATOM 662 O O . TRP A 1 86 ? 8.267 -6.371 -10.387 1.00 87.12 86 TRP A O 1
ATOM 672 N N . GLN A 1 87 ? 8.433 -4.959 -8.650 1.00 85.38 87 GLN A N 1
ATOM 673 C CA . GLN A 1 87 ? 9.899 -4.956 -8.637 1.00 85.38 87 GLN A CA 1
ATOM 674 C C . GLN A 1 87 ? 10.482 -6.329 -8.277 1.00 85.38 87 GLN A C 1
ATOM 676 O O . GLN A 1 87 ? 11.474 -6.749 -8.879 1.00 85.38 87 GLN A O 1
ATOM 681 N N . LEU A 1 88 ? 9.871 -7.036 -7.322 1.00 87.00 88 LEU A N 1
ATOM 682 C CA . LEU A 1 88 ? 10.287 -8.385 -6.942 1.00 87.00 88 LEU A CA 1
ATOM 683 C C . LEU A 1 88 ? 10.039 -9.389 -8.073 1.00 87.00 88 LEU A C 1
ATOM 685 O O . LEU A 1 88 ? 10.941 -10.164 -8.381 1.00 87.00 88 LEU A O 1
ATOM 689 N N . LEU A 1 89 ? 8.878 -9.333 -8.738 1.00 85.88 89 LEU A N 1
ATOM 690 C CA . LEU A 1 89 ? 8.590 -10.181 -9.900 1.00 85.88 89 LEU A CA 1
ATOM 691 C C . LEU A 1 89 ? 9.569 -9.933 -11.053 1.00 85.88 89 LEU A C 1
ATOM 693 O O . LEU A 1 89 ? 10.106 -10.885 -11.611 1.00 85.88 89 LEU A O 1
ATOM 697 N N . HIS A 1 90 ? 9.847 -8.668 -11.384 1.00 85.50 90 HIS A N 1
ATOM 698 C CA . HIS A 1 90 ? 10.790 -8.334 -12.454 1.00 85.50 90 HIS A CA 1
ATOM 699 C C . HIS A 1 90 ? 12.196 -8.877 -12.160 1.00 85.50 90 HIS A C 1
ATOM 701 O O . HIS A 1 90 ? 12.855 -9.410 -13.046 1.00 85.50 90 HIS A O 1
ATOM 707 N N . ARG A 1 91 ? 12.653 -8.792 -10.904 1.00 82.50 91 ARG A N 1
ATOM 708 C CA . ARG A 1 91 ? 13.947 -9.356 -10.499 1.00 82.50 91 ARG A CA 1
ATOM 709 C C . ARG A 1 91 ? 13.961 -10.879 -10.488 1.00 82.50 91 ARG A C 1
ATOM 711 O O . ARG A 1 91 ? 14.979 -11.440 -10.865 1.00 82.50 91 ARG A O 1
ATOM 718 N N . ALA A 1 92 ? 12.880 -11.530 -10.062 1.00 84.31 92 ALA A N 1
A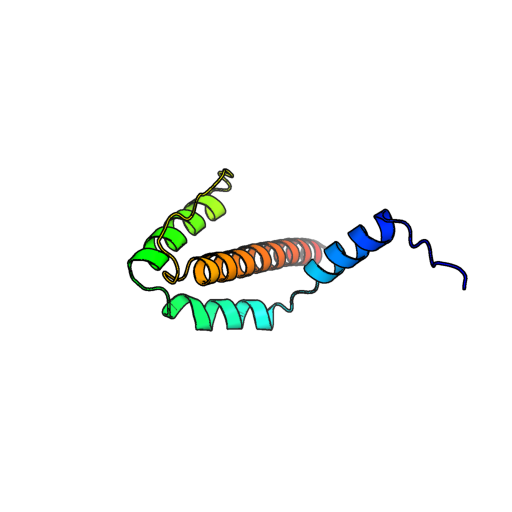TOM 719 C CA . ALA A 1 92 ? 12.789 -12.987 -10.081 1.00 84.31 92 ALA A CA 1
ATOM 720 C C . ALA A 1 92 ? 12.953 -13.528 -11.510 1.00 84.31 92 ALA A C 1
ATOM 722 O O . ALA A 1 92 ? 13.787 -14.395 -11.728 1.00 84.31 92 ALA A O 1
ATOM 723 N N . ILE A 1 93 ? 12.275 -12.912 -12.485 1.00 84.00 93 ILE A N 1
ATOM 724 C CA . ILE A 1 93 ? 12.406 -13.265 -13.908 1.00 84.00 93 ILE A CA 1
ATOM 725 C C . ILE A 1 93 ? 13.852 -13.078 -14.395 1.00 84.00 93 ILE A C 1
ATOM 727 O O . ILE A 1 93 ? 14.423 -13.986 -14.987 1.00 84.00 93 ILE A O 1
ATOM 731 N N . LEU A 1 94 ? 14.479 -11.934 -14.089 1.00 82.69 94 LEU A N 1
ATOM 732 C CA . LEU A 1 94 ? 15.872 -11.683 -14.483 1.00 82.69 94 LEU A CA 1
ATOM 733 C C . LEU A 1 94 ? 16.869 -12.659 -13.840 1.00 82.69 94 LEU A C 1
ATOM 735 O O . LEU A 1 94 ? 17.907 -12.948 -14.433 1.00 82.69 94 LEU A O 1
ATOM 739 N N . LEU A 1 95 ? 16.595 -13.127 -12.619 1.00 80.50 95 LEU A N 1
ATOM 740 C CA . LEU A 1 95 ? 17.424 -14.125 -11.947 1.00 80.50 95 LEU A CA 1
ATOM 741 C C . LEU A 1 95 ? 17.238 -15.503 -12.587 1.00 80.50 95 LEU A C 1
ATOM 743 O O . LEU A 1 95 ? 18.239 -16.157 -12.866 1.00 80.50 95 LEU A O 1
ATOM 747 N N . ASP A 1 96 ? 16.003 -15.914 -12.877 1.00 80.50 96 ASP A N 1
ATOM 748 C CA . ASP A 1 96 ? 15.717 -17.183 -13.557 1.00 80.50 96 ASP A CA 1
ATOM 749 C C . ASP A 1 96 ? 16.398 -17.245 -14.940 1.00 80.50 96 ASP A C 1
ATOM 751 O O . ASP A 1 96 ? 17.022 -18.254 -15.275 1.00 80.50 96 ASP A O 1
ATOM 755 N N . ASP A 1 97 ? 16.389 -16.139 -15.693 1.00 77.81 97 ASP A N 1
ATOM 756 C CA . ASP A 1 97 ? 17.097 -16.019 -16.976 1.00 77.81 97 ASP A CA 1
ATOM 757 C C . ASP A 1 97 ? 18.629 -16.098 -16.815 1.00 77.81 97 ASP A C 1
ATOM 759 O O . ASP A 1 97 ? 19.317 -16.682 -17.653 1.00 77.81 97 ASP A O 1
ATOM 763 N N . ALA A 1 98 ? 19.181 -15.540 -15.731 1.00 72.06 98 ALA A N 1
ATOM 764 C CA . ALA A 1 98 ? 20.621 -15.534 -15.460 1.00 72.06 98 ALA A CA 1
ATOM 765 C C . ALA A 1 98 ? 21.173 -16.891 -14.982 1.00 72.06 98 ALA A C 1
ATOM 767 O O . ALA A 1 98 ? 22.374 -17.134 -15.108 1.00 72.06 98 ALA A O 1
ATOM 768 N N . PHE A 1 99 ? 20.323 -17.766 -14.435 1.00 68.31 99 PHE A N 1
ATOM 769 C CA . PHE A 1 99 ? 20.698 -19.117 -13.992 1.00 68.31 99 PHE A CA 1
ATOM 770 C C . PHE A 1 99 ? 20.337 -20.219 -15.007 1.00 68.31 99 PHE A C 1
ATOM 772 O O . PHE A 1 99 ? 20.651 -21.385 -14.769 1.00 68.31 99 PHE A O 1
ATOM 779 N N . SER A 1 100 ? 19.708 -19.869 -16.136 1.00 63.56 100 SER A N 1
ATOM 780 C CA . SER A 1 100 ? 19.305 -20.809 -17.194 1.00 63.56 100 SER A CA 1
ATOM 781 C C . SER A 1 100 ? 20.343 -20.991 -18.327 1.00 63.56 100 SER A C 1
ATOM 783 O O . SER A 1 100 ? 20.039 -21.657 -19.321 1.00 63.56 100 SER A O 1
ATOM 785 N N . THR A 1 101 ? 21.553 -20.436 -18.201 1.00 52.97 101 THR A N 1
ATOM 786 C CA . THR A 1 101 ? 22.692 -20.609 -19.138 1.00 52.97 101 THR A CA 1
ATOM 787 C C . THR A 1 101 ? 23.855 -21.335 -18.491 1.00 52.97 101 THR A C 1
ATOM 789 O O . THR A 1 101 ? 24.447 -22.204 -19.168 1.00 52.97 101 THR A O 1
#

Organism: Trichonephila clavata (NCBI:txid2740835)

Solvent-accessible surface area (backbone atoms only — not comparable to full-atom values): 6290 Å² total; per-residue (Å²): 131,87,79,83,81,72,57,68,70,61,52,55,51,51,53,54,54,58,73,64,69,71,56,64,68,60,36,52,49,51,46,66,69,48,60,76,72,50,48,78,68,58,38,50,57,50,50,56,49,51,52,40,59,76,64,68,67,74,86,86,85,83,90,82,74,68,93,89,73,48,65,68,56,54,53,51,51,47,53,42,49,52,53,49,50,53,53,51,52,55,48,50,54,56,49,56,62,69,72,72,118

Foldseek 3Di:
DDDPPDPPVVVVVVVVVVVLPDDLVCLVCVLVVQVVVQDPVLVVVLVVVVVCVVVVVDDDDDDDDDPPPCPVVSVVNVSSVVSNVVVVVVVVVVVVVVVPD

Mean predicted aligned error: 10.11 Å

Secondary structure (DSSP, 8-state):
-------HHHHHHHHHHHTT---HHHHHHHHHHHGGG--HHHHHHHHHHHHHHHTT----------TTSSHHHHHHHHHHHHHHHHHHHHHHHHHHHHH--